Protein AF-A0A2H0TYD8-F1 (afdb_monomer_lite)

Radius of gyration: 20.02 Å; chains: 1; bounding box: 61×27×54 Å

Organism: NCBI:txid1974645

Sequence (182 aa):
KEAIMTLRIEQKYTKDQILKIYFNEIPYGSSNYGVESAAESYFGKNASELDLAESATLAGLPKAPSTYLNDHTALKQRRNFVLSRMYNEGYITEEEEKVAQAEELSIKQSFNNIEAPHFVLYVKQQLVEKYGETMVDTGGLKVITTLDWDKQKIAQKIMDDEADAILNSAGADNTSLVSIDP

pLDDT: mean 88.51, std 8.05, range [57.97, 98.38]

InterPro domains:
  IPR001264 Glycosyl transferase, family 51 [PF00912] (1-86)
  IPR012338 Beta-lactamase/transpeptidase-like [G3DSA:3.40.710.10] (108-182)
  IPR012338 Beta-lactamase/transpeptidase-like [SSF56601] (71-182)
  IPR023346 Lysozyme-like domain superfamily [SSF53955] (1-119)
  IPR036950 Transglycosylase domain [G3DSA:1.10.3810.10] (1-107)
  IPR050396 Glycosyltransferase 51/Transpeptidase [PTHR32282] (1-181)

Structure (mmCIF, N/CA/C/O backbone):
data_AF-A0A2H0TYD8-F1
#
_entry.id   AF-A0A2H0TYD8-F1
#
loop_
_atom_site.group_PDB
_atom_site.id
_atom_site.type_symbol
_atom_site.label_atom_id
_atom_site.label_alt_id
_atom_site.label_comp_id
_atom_site.label_asym_id
_atom_site.label_entity_id
_atom_site.label_seq_id
_atom_site.pdbx_PDB_ins_code
_atom_site.Cartn_x
_atom_site.Cartn_y
_atom_site.Cartn_z
_atom_site.occupancy
_atom_site.B_iso_or_equiv
_atom_site.auth_seq_id
_atom_site.auth_comp_id
_atom_site.auth_asym_id
_atom_site.auth_atom_id
_atom_site.pdbx_PDB_model_num
ATOM 1 N N . LYS A 1 1 ? -28.832 -2.284 -7.198 1.00 71.56 1 LYS A N 1
ATOM 2 C CA . LYS A 1 1 ? -28.292 -3.663 -7.319 1.00 71.56 1 LYS A CA 1
ATOM 3 C C . LYS A 1 1 ? -27.508 -4.048 -6.064 1.00 71.56 1 LYS A C 1
ATOM 5 O O . LYS A 1 1 ? -27.872 -5.036 -5.446 1.00 71.56 1 LYS A O 1
ATOM 10 N N . GLU A 1 2 ? -26.539 -3.236 -5.633 1.00 78.12 2 GLU A N 1
ATOM 11 C CA . GLU A 1 2 ? -25.727 -3.497 -4.429 1.00 78.12 2 GLU A CA 1
ATOM 12 C C . GLU A 1 2 ? -26.531 -3.468 -3.122 1.00 78.12 2 GLU A C 1
ATOM 14 O O . GLU A 1 2 ? -26.440 -4.415 -2.359 1.00 78.12 2 GLU A O 1
ATOM 19 N N . ALA A 1 3 ? -27.439 -2.503 -2.920 1.00 81.56 3 ALA A N 1
ATOM 20 C CA . ALA A 1 3 ? -28.253 -2.434 -1.695 1.00 81.56 3 ALA A CA 1
ATOM 21 C C . ALA A 1 3 ? -29.072 -3.714 -1.402 1.00 81.56 3 ALA A C 1
ATOM 23 O O . ALA A 1 3 ? -29.153 -4.166 -0.264 1.00 81.56 3 ALA A O 1
ATOM 24 N N . ILE A 1 4 ? -29.644 -4.346 -2.436 1.00 84.56 4 ILE A N 1
ATOM 25 C CA . ILE A 1 4 ? -30.383 -5.617 -2.293 1.00 84.56 4 ILE A CA 1
ATOM 26 C C . ILE A 1 4 ? -29.423 -6.768 -1.955 1.00 84.56 4 ILE A C 1
ATOM 28 O O . ILE A 1 4 ? -29.785 -7.685 -1.221 1.00 84.56 4 ILE A O 1
ATOM 32 N N . MET A 1 5 ? -28.202 -6.731 -2.490 1.00 80.69 5 MET A N 1
ATOM 33 C CA . MET A 1 5 ? -27.172 -7.730 -2.221 1.00 80.69 5 MET A CA 1
ATOM 34 C C . MET A 1 5 ? -26.643 -7.607 -0.789 1.00 80.69 5 MET A C 1
ATOM 36 O O . MET A 1 5 ? -26.550 -8.622 -0.106 1.00 80.69 5 MET A O 1
ATOM 40 N N . THR A 1 6 ? -26.416 -6.383 -0.302 1.00 85.00 6 THR A N 1
ATOM 41 C CA . THR A 1 6 ? -26.052 -6.102 1.094 1.00 85.00 6 THR A CA 1
ATOM 42 C C . THR A 1 6 ? -27.105 -6.644 2.057 1.00 85.00 6 THR A C 1
ATOM 44 O O . THR A 1 6 ? -26.763 -7.404 2.956 1.00 85.00 6 THR A O 1
ATOM 47 N N . LEU A 1 7 ? -28.394 -6.365 1.816 1.00 84.50 7 LEU A N 1
ATOM 48 C CA . LEU A 1 7 ? -29.485 -6.885 2.654 1.00 84.50 7 LEU A CA 1
ATOM 49 C C . LEU A 1 7 ? -29.509 -8.421 2.702 1.00 84.50 7 LEU A C 1
ATOM 51 O O . LEU A 1 7 ? -29.718 -9.007 3.759 1.00 84.50 7 LEU A O 1
ATOM 55 N N . ARG A 1 8 ? -29.264 -9.089 1.568 1.00 85.69 8 ARG A N 1
ATOM 56 C CA . ARG A 1 8 ? -29.192 -10.559 1.513 1.00 85.69 8 ARG A CA 1
ATOM 57 C C . ARG A 1 8 ? -27.977 -11.121 2.253 1.00 85.69 8 ARG A C 1
ATOM 59 O O . ARG A 1 8 ? -28.086 -12.186 2.853 1.00 85.69 8 ARG A O 1
ATOM 66 N N . ILE A 1 9 ? -26.835 -10.435 2.199 1.00 85.81 9 ILE A N 1
ATOM 67 C CA . ILE A 1 9 ? -25.624 -10.816 2.937 1.00 85.81 9 ILE A CA 1
ATOM 68 C C . ILE A 1 9 ? -25.870 -10.685 4.443 1.00 85.81 9 ILE A C 1
ATOM 70 O O . ILE A 1 9 ? -25.614 -11.636 5.174 1.00 85.81 9 ILE A O 1
ATOM 74 N N . GLU A 1 10 ? -26.442 -9.569 4.899 1.00 86.44 10 GLU A N 1
ATOM 75 C CA . GLU A 1 10 ? -26.738 -9.339 6.322 1.00 86.44 10 GLU A CA 1
ATOM 76 C C . GLU A 1 10 ? -27.795 -10.291 6.894 1.00 86.44 10 GLU A C 1
ATOM 78 O O . GLU A 1 10 ? -27.760 -10.607 8.079 1.00 86.44 10 GLU A O 1
ATOM 83 N N . GLN A 1 11 ? -28.716 -10.793 6.068 1.00 89.50 11 GLN A N 1
ATOM 84 C CA . GLN A 1 11 ? -29.672 -11.826 6.486 1.00 89.50 11 GLN A CA 1
ATOM 85 C C . GLN A 1 11 ? -29.034 -13.212 6.654 1.00 89.50 11 GLN A C 1
ATOM 87 O O . GLN A 1 11 ? -29.594 -14.058 7.349 1.00 89.50 11 GLN A O 1
ATOM 92 N N . LYS A 1 12 ? -27.899 -13.472 5.993 1.00 91.44 12 LYS A N 1
ATOM 93 C CA . LYS A 1 12 ? -27.261 -14.795 5.942 1.00 91.44 12 LYS A CA 1
ATOM 94 C C . LYS A 1 12 ? -26.012 -14.903 6.821 1.00 91.44 12 LYS A C 1
ATOM 96 O O . LYS A 1 12 ? -25.696 -16.006 7.262 1.00 91.44 12 LYS A O 1
ATOM 101 N N . TYR A 1 13 ? -25.312 -13.797 7.061 1.00 90.56 13 TYR A N 1
ATOM 102 C CA . TYR A 1 13 ? -24.034 -13.756 7.770 1.00 90.56 13 TYR A CA 1
ATOM 103 C C . TYR A 1 13 ? -24.075 -12.774 8.942 1.00 90.56 13 TYR A C 1
ATOM 105 O O . TYR A 1 13 ? -24.695 -11.714 8.863 1.00 90.56 13 TYR A O 1
ATOM 113 N N . THR A 1 14 ? -23.370 -13.103 10.024 1.00 94.94 14 THR A N 1
ATOM 114 C CA . THR A 1 14 ? -23.165 -12.179 11.148 1.00 94.94 14 THR A CA 1
ATOM 115 C C . THR A 1 14 ? -22.208 -11.048 10.763 1.00 94.94 14 THR A C 1
ATOM 117 O O . THR A 1 14 ? -21.450 -11.162 9.799 1.00 94.94 14 THR A O 1
ATOM 120 N N . LYS A 1 15 ? -22.195 -9.952 11.535 1.00 92.25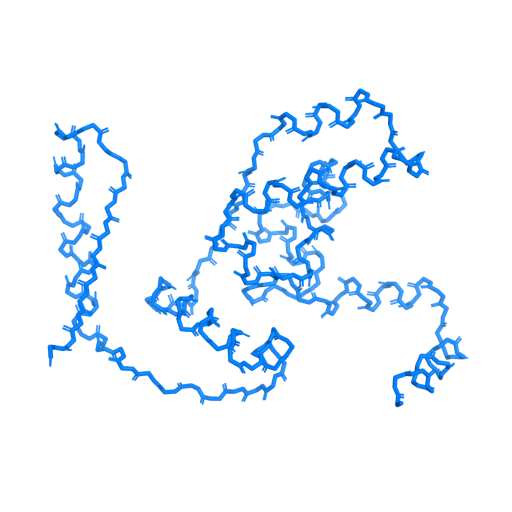 15 LYS A N 1
ATOM 121 C CA . LYS A 1 15 ? -21.270 -8.828 11.299 1.00 92.25 15 LYS A CA 1
ATOM 122 C C . LYS A 1 15 ? -19.803 -9.274 11.315 1.00 92.25 15 LYS A C 1
ATOM 124 O O . LYS A 1 15 ? -19.062 -8.895 10.415 1.00 92.25 15 LYS A O 1
ATOM 129 N N . ASP A 1 16 ? -19.428 -10.161 12.235 1.00 91.38 16 ASP A N 1
ATOM 130 C CA . ASP A 1 16 ? -18.072 -10.721 12.302 1.00 91.38 16 ASP A CA 1
ATOM 131 C C . ASP A 1 16 ? -17.726 -11.555 11.064 1.00 91.38 16 ASP A C 1
ATOM 133 O O . ASP A 1 16 ? -16.617 -11.479 10.543 1.00 91.38 16 ASP A O 1
ATOM 137 N N . GLN A 1 17 ? -18.682 -12.335 10.549 1.00 91.75 17 GLN A N 1
ATOM 138 C CA . GLN A 1 17 ? -18.480 -13.111 9.323 1.00 91.75 17 GLN A CA 1
ATOM 139 C C . GLN A 1 17 ? -18.330 -12.204 8.102 1.00 91.75 17 GLN A C 1
ATOM 141 O O . GLN A 1 17 ? -17.471 -12.457 7.263 1.00 91.75 17 GLN A O 1
ATOM 146 N N . ILE A 1 18 ? -19.134 -11.142 8.012 1.00 91.06 18 ILE A N 1
ATOM 147 C CA . ILE A 1 18 ? -19.032 -10.146 6.939 1.00 91.06 18 ILE A CA 1
ATOM 148 C C . ILE A 1 18 ? -17.662 -9.470 6.983 1.00 91.06 18 ILE A C 1
ATOM 150 O O . ILE A 1 18 ? -17.001 -9.362 5.952 1.00 91.06 18 ILE A O 1
ATOM 154 N N . LEU A 1 19 ? -17.213 -9.069 8.172 1.00 90.50 19 LEU A N 1
ATOM 155 C CA . LEU A 1 19 ? -15.913 -8.438 8.357 1.00 90.50 19 LEU A CA 1
ATOM 156 C C . LEU A 1 19 ? -14.762 -9.393 8.015 1.00 90.50 19 LEU A C 1
ATOM 158 O O . LEU A 1 19 ? -13.823 -9.005 7.327 1.00 90.50 19 LEU A O 1
ATOM 162 N N . LYS A 1 20 ? -14.866 -10.665 8.412 1.00 89.56 20 LYS A N 1
ATOM 163 C CA . LYS A 1 20 ? -13.897 -11.703 8.044 1.00 89.56 20 LYS A CA 1
ATOM 164 C C . LYS A 1 20 ? -13.813 -11.903 6.530 1.00 89.56 20 LYS A C 1
ATOM 166 O O . LYS A 1 20 ? -12.716 -12.027 6.000 1.00 89.56 20 LYS A O 1
ATOM 171 N N . ILE A 1 21 ? -14.952 -11.946 5.836 1.00 89.81 21 ILE A N 1
ATOM 172 C CA . ILE A 1 21 ? -14.976 -12.041 4.369 1.00 89.81 21 ILE A CA 1
ATOM 173 C C . ILE A 1 21 ? -14.290 -10.813 3.767 1.00 89.81 21 ILE A C 1
ATOM 175 O O . ILE A 1 21 ? -13.405 -10.959 2.933 1.00 89.81 21 ILE A O 1
ATOM 179 N N . TYR A 1 22 ? -14.637 -9.613 4.236 1.00 90.44 22 TYR A N 1
ATOM 180 C CA . TYR A 1 22 ? -14.022 -8.373 3.767 1.00 90.44 22 TYR A CA 1
ATOM 181 C C . TYR A 1 22 ? -12.494 -8.386 3.927 1.00 90.44 22 TYR A C 1
ATOM 183 O O . TYR A 1 22 ? -11.779 -8.121 2.965 1.00 90.44 22 TYR A O 1
ATOM 191 N N . PHE A 1 23 ? -11.988 -8.756 5.106 1.00 90.50 23 PHE A N 1
ATOM 192 C CA . PHE A 1 23 ? -10.549 -8.793 5.376 1.00 90.50 23 PHE A CA 1
ATOM 193 C C . PHE A 1 23 ? -9.783 -9.866 4.609 1.00 90.50 23 PHE A C 1
ATOM 195 O O . PHE A 1 23 ? -8.572 -9.731 4.495 1.00 90.50 23 PHE A O 1
ATOM 202 N N . ASN A 1 24 ? -10.442 -10.897 4.081 1.00 90.06 24 ASN A N 1
ATOM 203 C CA . ASN A 1 24 ? -9.781 -11.923 3.273 1.00 90.06 24 ASN A CA 1
ATOM 204 C C . ASN A 1 24 ? -9.822 -11.627 1.769 1.00 90.06 24 ASN A C 1
ATOM 206 O O . ASN A 1 24 ? -8.955 -12.089 1.041 1.00 90.06 24 ASN A O 1
ATOM 210 N N . GLU A 1 25 ? -10.813 -10.868 1.303 1.00 86.75 25 GLU A N 1
ATOM 211 C CA . GLU A 1 25 ? -11.081 -10.714 -0.134 1.00 86.75 25 GLU A CA 1
ATOM 212 C C . GLU A 1 25 ? -10.674 -9.346 -0.688 1.00 86.75 25 GLU A C 1
ATOM 214 O O . GLU A 1 25 ? -10.572 -9.176 -1.903 1.00 86.75 25 GLU A O 1
ATOM 219 N N . ILE A 1 26 ? -10.479 -8.338 0.166 1.00 88.12 26 ILE A N 1
ATOM 220 C CA . ILE A 1 26 ? -10.193 -6.994 -0.330 1.00 88.12 26 ILE A CA 1
ATOM 221 C C . ILE A 1 26 ? -8.784 -6.910 -0.952 1.00 88.12 26 ILE A C 1
ATOM 223 O O . ILE A 1 26 ? -7.820 -7.391 -0.345 1.00 88.12 26 ILE A O 1
ATOM 227 N N . PRO A 1 27 ? -8.636 -6.304 -2.148 1.00 87.75 27 PRO A N 1
ATOM 228 C CA . PRO A 1 27 ? -7.329 -6.118 -2.761 1.00 87.75 27 PRO A CA 1
ATOM 229 C C . PRO A 1 27 ? -6.521 -5.042 -2.028 1.00 87.75 27 PRO A C 1
ATOM 231 O O . PRO A 1 27 ? -6.992 -3.927 -1.789 1.00 87.75 27 PRO A O 1
ATOM 234 N N . TYR A 1 28 ? -5.262 -5.365 -1.745 1.00 88.19 28 TYR A N 1
ATOM 235 C CA . TYR A 1 28 ? -4.259 -4.442 -1.205 1.00 88.19 28 TYR A CA 1
ATOM 236 C C . TYR A 1 28 ? -3.202 -4.068 -2.256 1.00 88.19 28 TYR A C 1
ATOM 238 O O . TYR A 1 28 ? -2.147 -3.534 -1.918 1.00 88.19 28 TYR A O 1
ATOM 246 N N . GLY A 1 29 ? -3.476 -4.325 -3.538 1.00 81.06 29 GLY A N 1
ATOM 247 C CA . GLY A 1 29 ? -2.551 -4.082 -4.643 1.00 81.06 29 GLY A CA 1
ATOM 248 C C . GLY A 1 29 ? -1.574 -5.235 -4.877 1.00 81.06 29 GLY A C 1
ATOM 249 O O . GLY A 1 29 ? -1.496 -6.185 -4.097 1.00 81.06 29 GLY A O 1
ATOM 250 N N . SER A 1 30 ? -0.854 -5.171 -6.000 1.00 71.88 30 SER A N 1
ATOM 251 C CA . SER A 1 30 ? -0.068 -6.302 -6.519 1.00 71.88 30 SER A CA 1
ATOM 252 C C . SER A 1 30 ? -0.907 -7.593 -6.565 1.00 71.88 30 SER A C 1
ATOM 254 O O . SER A 1 30 ? -2.034 -7.565 -7.058 1.00 71.88 30 SER A O 1
ATOM 256 N N . SER A 1 31 ? -0.372 -8.718 -6.087 1.00 73.50 31 SER A N 1
ATOM 257 C CA . SER A 1 31 ? -1.069 -10.002 -5.946 1.00 73.50 31 SER A CA 1
ATOM 258 C C . SER A 1 31 ? -1.642 -10.233 -4.540 1.00 73.50 31 SER A C 1
ATOM 260 O O . SER A 1 31 ? -2.017 -11.360 -4.225 1.00 73.50 31 SER A O 1
ATOM 262 N N . ASN A 1 32 ? -1.693 -9.202 -3.688 1.00 82.88 32 ASN A N 1
ATOM 263 C CA . ASN A 1 32 ? -2.063 -9.339 -2.281 1.00 82.88 32 ASN A CA 1
ATOM 264 C C . ASN A 1 32 ? -3.572 -9.152 -2.098 1.00 82.88 32 ASN A C 1
ATOM 266 O O . ASN A 1 32 ? -4.099 -8.037 -2.192 1.00 82.88 32 ASN A O 1
ATOM 270 N N . TYR A 1 33 ? -4.252 -10.262 -1.815 1.00 87.19 33 TYR A N 1
ATOM 271 C CA . TYR A 1 33 ? -5.668 -10.299 -1.465 1.00 87.19 33 TYR A CA 1
ATOM 272 C C . TYR A 1 33 ? -5.811 -10.679 0.002 1.00 87.19 33 TYR A C 1
ATOM 274 O O . TYR A 1 33 ? -5.309 -11.711 0.448 1.00 87.19 33 TYR A O 1
ATOM 282 N N . GLY A 1 34 ? -6.488 -9.809 0.743 1.00 91.00 34 GLY A N 1
ATOM 283 C CA . GLY A 1 34 ? -6.666 -9.944 2.175 1.00 91.00 34 GLY A CA 1
ATOM 284 C C . GLY A 1 34 ? -5.523 -9.370 3.016 1.00 91.00 34 GLY A C 1
ATOM 285 O O . GLY A 1 34 ? -4.378 -9.231 2.583 1.00 91.00 34 GLY A O 1
ATOM 286 N N . VAL A 1 35 ? -5.872 -9.000 4.248 1.00 94.00 35 VAL A N 1
ATOM 287 C CA . VAL A 1 35 ? -5.011 -8.234 5.157 1.00 94.00 35 VAL A CA 1
ATOM 288 C C . VAL A 1 35 ? -3.806 -9.038 5.638 1.00 94.00 35 VAL A C 1
ATOM 290 O O . VAL A 1 35 ? -2.726 -8.472 5.758 1.00 94.00 35 VAL A O 1
ATOM 293 N N . GLU A 1 36 ? -3.964 -10.349 5.846 1.00 93.94 36 GLU A N 1
ATOM 294 C CA . GLU A 1 36 ? -2.873 -11.239 6.266 1.00 93.94 36 GLU A CA 1
ATOM 295 C C . GLU A 1 36 ? -1.788 -11.318 5.192 1.00 93.94 36 GLU A C 1
ATOM 297 O O . GLU A 1 36 ? -0.629 -11.002 5.441 1.00 93.94 36 GLU A O 1
ATOM 302 N N . SER A 1 37 ? -2.189 -11.618 3.953 1.00 91.88 37 SER A N 1
ATOM 303 C CA . SER A 1 37 ? -1.267 -11.668 2.817 1.00 91.88 37 SER A CA 1
ATOM 304 C C . SER A 1 37 ? -0.570 -10.322 2.590 1.00 91.88 37 SER A C 1
ATOM 306 O O . SER A 1 37 ? 0.616 -10.289 2.264 1.00 91.88 37 SER A O 1
ATOM 308 N N . ALA A 1 38 ? -1.277 -9.205 2.785 1.00 92.00 38 ALA A N 1
ATOM 309 C CA . ALA A 1 38 ? -0.689 -7.874 2.684 1.00 92.00 38 ALA A CA 1
ATOM 310 C C . ALA A 1 38 ? 0.322 -7.586 3.809 1.00 92.00 38 ALA A C 1
ATOM 312 O O . ALA A 1 38 ? 1.379 -7.016 3.538 1.00 92.00 38 ALA A O 1
ATOM 313 N N . ALA A 1 39 ? 0.028 -7.988 5.048 1.00 94.44 39 ALA A N 1
ATOM 314 C CA . ALA A 1 39 ? 0.924 -7.836 6.194 1.00 94.44 39 ALA A CA 1
ATOM 315 C C . ALA A 1 39 ? 2.239 -8.603 5.986 1.00 94.44 39 ALA A C 1
ATOM 317 O O . ALA A 1 39 ? 3.328 -8.029 6.099 1.00 94.44 39 ALA A O 1
ATOM 318 N N . GLU A 1 40 ? 2.141 -9.867 5.572 1.00 92.69 40 GLU A N 1
ATOM 319 C CA . GLU A 1 40 ? 3.300 -10.703 5.262 1.00 92.69 40 GLU A CA 1
ATOM 320 C C . GLU A 1 40 ? 4.098 -10.128 4.085 1.00 92.69 40 GLU A C 1
ATOM 322 O O . GLU A 1 40 ? 5.323 -10.027 4.151 1.00 92.69 40 GLU A O 1
ATOM 327 N N . SER A 1 41 ? 3.420 -9.694 3.018 1.00 89.75 41 SER A N 1
ATOM 328 C CA . SER A 1 41 ? 4.093 -9.181 1.824 1.00 89.75 41 SER A CA 1
ATOM 329 C C . SER A 1 41 ? 4.801 -7.845 2.057 1.00 89.75 41 SER A C 1
ATOM 331 O O . SER A 1 41 ? 5.908 -7.668 1.550 1.00 89.75 41 SER A O 1
ATOM 333 N N . TYR A 1 42 ? 4.168 -6.891 2.746 1.00 91.81 42 TYR A N 1
ATOM 334 C CA . TYR A 1 42 ? 4.703 -5.531 2.878 1.00 91.81 42 TYR A CA 1
ATOM 335 C C . TYR A 1 42 ? 5.608 -5.359 4.096 1.00 91.81 42 TYR A C 1
ATOM 337 O O . TYR A 1 42 ? 6.587 -4.614 4.015 1.00 91.81 42 TYR A O 1
ATOM 345 N N . PHE A 1 43 ? 5.324 -6.061 5.195 1.00 93.69 43 PHE A N 1
ATOM 346 C CA . PHE A 1 43 ? 6.033 -5.896 6.468 1.00 93.69 43 PHE A CA 1
ATOM 347 C C . PHE A 1 43 ? 6.763 -7.168 6.917 1.00 93.69 43 PHE A C 1
ATOM 349 O O . PHE A 1 43 ? 7.693 -7.087 7.720 1.00 93.69 43 PHE A O 1
ATOM 356 N N . GLY A 1 44 ? 6.424 -8.339 6.363 1.00 93.12 44 GLY A N 1
ATOM 357 C CA . GLY A 1 44 ? 6.989 -9.618 6.804 1.00 93.12 44 GLY A CA 1
ATOM 358 C C . GLY A 1 44 ? 6.506 -10.030 8.194 1.00 93.12 44 GLY A C 1
ATOM 359 O O . GLY A 1 44 ? 7.258 -10.673 8.924 1.00 93.12 44 GLY A O 1
ATOM 360 N N . LYS A 1 45 ? 5.293 -9.611 8.569 1.00 94.94 45 LYS A N 1
ATOM 361 C CA . LYS A 1 45 ? 4.667 -9.830 9.879 1.00 94.94 45 LYS A CA 1
ATOM 362 C C . LYS A 1 45 ? 3.285 -10.449 9.701 1.00 94.94 45 LYS A C 1
ATOM 364 O O . LYS A 1 45 ? 2.649 -10.204 8.675 1.00 94.94 45 LYS A O 1
ATOM 369 N N . ASN A 1 46 ? 2.798 -11.169 10.712 1.00 96.69 46 ASN A N 1
ATOM 370 C CA . ASN A 1 46 ? 1.384 -11.544 10.738 1.00 96.69 46 ASN A CA 1
ATOM 371 C C . ASN A 1 46 ? 0.523 -10.291 10.950 1.00 96.69 46 ASN A C 1
ATOM 373 O O . ASN A 1 46 ? 0.952 -9.350 11.625 1.00 96.69 46 ASN A O 1
ATOM 377 N N . ALA A 1 47 ? -0.722 -10.279 10.463 1.00 94.75 47 ALA A N 1
ATOM 378 C CA . ALA A 1 47 ? -1.591 -9.104 10.615 1.00 94.75 47 ALA A CA 1
ATOM 379 C C . ALA A 1 47 ? -1.848 -8.731 12.088 1.00 94.75 47 ALA A C 1
ATOM 381 O O . ALA A 1 47 ? -2.059 -7.563 12.406 1.00 94.75 47 ALA A O 1
ATOM 382 N N . SER A 1 48 ? -1.801 -9.705 13.002 1.00 96.06 48 SER A N 1
ATOM 383 C CA . SER A 1 48 ? -1.941 -9.480 14.448 1.00 96.06 48 SER A CA 1
ATOM 384 C C . SER A 1 48 ? -0.718 -8.847 15.119 1.00 96.06 48 SER A C 1
ATOM 386 O O . SER A 1 48 ? -0.802 -8.473 16.285 1.00 96.06 48 SER A O 1
ATOM 388 N N . GLU A 1 49 ? 0.421 -8.786 14.429 1.00 97.19 49 GLU A N 1
ATOM 389 C CA . GLU A 1 49 ? 1.701 -8.279 14.946 1.00 97.19 49 GLU A CA 1
ATOM 390 C C . GLU A 1 49 ? 2.030 -6.872 14.428 1.00 97.19 49 GLU A C 1
ATOM 392 O O . GLU A 1 49 ? 3.083 -6.323 14.759 1.00 97.19 49 GLU A O 1
ATOM 397 N N . LEU A 1 50 ? 1.151 -6.303 13.599 1.00 96.62 50 LEU A N 1
ATOM 398 C CA . LEU A 1 50 ? 1.322 -4.966 13.048 1.00 96.62 50 LEU A CA 1
ATOM 399 C C . LEU A 1 50 ? 1.217 -3.912 14.146 1.00 96.62 50 LEU A C 1
ATOM 401 O O . LEU A 1 50 ? 0.332 -3.965 15.004 1.00 96.62 50 LEU A O 1
ATOM 405 N N . ASP A 1 51 ? 2.094 -2.917 14.077 1.00 96.50 51 ASP A N 1
ATOM 406 C CA . ASP A 1 51 ? 1.967 -1.726 14.909 1.00 96.50 51 ASP A CA 1
ATOM 407 C C . ASP A 1 51 ? 0.878 -0.775 14.374 1.00 96.50 51 ASP A C 1
ATOM 409 O O . ASP A 1 51 ? 0.172 -1.050 13.394 1.00 96.50 51 ASP A O 1
ATOM 413 N N . LEU A 1 52 ? 0.696 0.357 15.056 1.00 97.25 52 LEU A N 1
ATOM 414 C CA . LEU A 1 52 ? -0.336 1.331 14.719 1.00 97.25 52 LEU A CA 1
ATOM 415 C C . LEU A 1 52 ? -0.092 1.991 13.349 1.00 97.25 52 LEU A C 1
ATOM 417 O O . LEU A 1 52 ? -1.047 2.194 12.591 1.00 97.25 52 LEU A O 1
ATOM 421 N N . ALA A 1 53 ? 1.158 2.312 13.008 1.00 97.00 53 ALA A N 1
ATOM 422 C CA . ALA A 1 53 ? 1.501 2.962 11.747 1.00 97.00 53 ALA A CA 1
ATOM 423 C C . ALA A 1 53 ? 1.336 2.001 10.559 1.00 97.00 53 ALA A C 1
ATOM 425 O O . ALA A 1 53 ? 0.772 2.379 9.524 1.00 97.00 53 ALA A O 1
ATOM 426 N N . GLU A 1 54 ? 1.763 0.750 10.709 1.00 96.88 54 GLU A N 1
ATOM 427 C CA . GLU A 1 54 ? 1.593 -0.324 9.730 1.00 96.88 54 GLU A CA 1
ATOM 428 C C . GLU A 1 54 ? 0.109 -0.656 9.526 1.00 96.88 54 GLU A C 1
ATOM 430 O O . GLU A 1 54 ? -0.378 -0.690 8.390 1.00 96.88 54 GLU A O 1
ATOM 435 N N . SER A 1 55 ? -0.647 -0.791 10.621 1.00 96.81 55 SER A N 1
ATOM 436 C CA . SER A 1 55 ? -2.097 -1.022 10.587 1.00 96.81 55 SER A CA 1
ATOM 437 C C . SER A 1 55 ? -2.833 0.106 9.863 1.00 96.81 55 SER A C 1
ATOM 439 O O . SER A 1 55 ? -3.674 -0.148 8.996 1.00 96.81 55 SER A O 1
ATOM 441 N N . ALA A 1 56 ? -2.493 1.365 10.159 1.00 97.12 56 ALA A N 1
ATOM 442 C CA . ALA A 1 56 ? -3.071 2.524 9.484 1.00 97.12 56 ALA A CA 1
ATOM 443 C C . ALA A 1 56 ? -2.693 2.582 7.995 1.00 97.12 56 ALA A C 1
ATOM 445 O O . ALA A 1 56 ? -3.507 2.996 7.162 1.00 97.12 56 ALA A O 1
ATOM 446 N N . THR A 1 57 ? -1.483 2.136 7.647 1.00 96.25 57 THR A N 1
ATOM 447 C CA . THR A 1 57 ? -1.022 2.030 6.258 1.00 96.25 57 THR A CA 1
ATOM 448 C C . THR A 1 57 ? -1.876 1.025 5.489 1.00 96.25 57 THR A C 1
ATOM 450 O O . THR A 1 57 ? -2.451 1.388 4.459 1.00 96.25 57 THR A O 1
ATOM 453 N N . LEU A 1 58 ? -2.049 -0.198 6.011 1.00 95.19 58 LEU A N 1
ATOM 454 C CA . LEU A 1 58 ? -2.907 -1.203 5.375 1.00 95.19 58 LEU A CA 1
ATOM 455 C C . LEU A 1 58 ? -4.360 -0.742 5.313 1.00 95.19 58 LEU A C 1
ATOM 457 O O . LEU A 1 58 ? -4.972 -0.825 4.256 1.00 95.19 58 LEU A O 1
ATOM 461 N N . ALA A 1 59 ? -4.923 -0.189 6.386 1.00 95.00 59 ALA A N 1
ATOM 462 C CA . ALA A 1 59 ? -6.306 0.295 6.379 1.00 95.00 59 ALA A CA 1
ATOM 463 C C . ALA A 1 59 ? -6.552 1.403 5.332 1.00 95.00 59 ALA A C 1
ATOM 465 O O . ALA A 1 59 ? -7.659 1.545 4.804 1.00 95.00 59 ALA A O 1
ATOM 466 N N . GLY A 1 60 ? -5.525 2.193 5.009 1.00 93.62 60 GLY A N 1
ATOM 467 C CA . GLY A 1 60 ? -5.591 3.252 4.007 1.00 93.62 60 GLY A CA 1
ATOM 468 C C . GLY A 1 60 ? -5.510 2.769 2.557 1.00 93.62 60 GLY A C 1
ATOM 469 O O . GLY A 1 60 ? -6.047 3.454 1.676 1.00 93.62 60 GLY A O 1
ATOM 470 N N . LEU A 1 61 ? -4.869 1.618 2.332 1.00 91.88 61 LEU A N 1
ATOM 471 C CA . LEU A 1 61 ? -4.413 1.133 1.030 1.00 91.88 61 LEU A CA 1
ATOM 472 C C . LEU A 1 61 ? -5.539 0.702 0.068 1.00 91.88 61 LEU A C 1
ATOM 474 O O . LEU A 1 61 ? -5.504 1.152 -1.080 1.00 91.88 61 LEU A O 1
ATOM 478 N N . PRO A 1 62 ? -6.585 -0.042 0.492 1.00 90.75 62 PRO A N 1
ATOM 479 C CA . PRO A 1 62 ? -7.623 -0.544 -0.411 1.00 90.75 62 PRO A CA 1
ATOM 480 C C . PRO A 1 62 ? -8.392 0.507 -1.213 1.00 90.75 62 PRO A C 1
ATOM 482 O O . PRO A 1 62 ? -9.067 0.175 -2.181 1.00 90.75 62 PRO A O 1
ATOM 485 N N . LYS A 1 63 ? -8.327 1.786 -0.817 1.00 89.31 63 LYS A N 1
ATOM 486 C CA . LYS A 1 63 ? -9.021 2.868 -1.525 1.00 89.31 63 LYS A CA 1
ATOM 487 C C . LYS A 1 63 ? -8.479 3.082 -2.946 1.00 89.31 63 LYS A C 1
ATOM 489 O O . LYS A 1 63 ? -9.264 3.412 -3.829 1.00 89.31 63 LYS A O 1
ATOM 494 N N . ALA A 1 64 ? -7.167 2.980 -3.132 1.00 88.19 64 ALA A N 1
ATOM 495 C CA . ALA A 1 64 ? -6.508 3.138 -4.429 1.00 88.19 64 ALA A CA 1
ATOM 496 C C . ALA A 1 64 ? -5.126 2.463 -4.379 1.00 88.19 64 ALA A C 1
ATOM 498 O O . ALA A 1 64 ? -4.106 3.160 -4.312 1.00 88.19 64 ALA A O 1
ATOM 499 N N . PRO A 1 65 ? -5.075 1.119 -4.318 1.00 86.75 65 PRO A N 1
ATOM 500 C CA . PRO A 1 65 ? -3.825 0.406 -4.092 1.00 86.75 65 PRO A CA 1
ATOM 501 C C . PRO A 1 65 ? -2.762 0.736 -5.138 1.00 86.75 65 PRO A C 1
ATOM 503 O O . PRO A 1 65 ? -1.611 0.975 -4.783 1.00 86.75 65 PRO A O 1
ATOM 506 N N . SER A 1 66 ? -3.145 0.818 -6.417 1.00 85.69 66 SER A N 1
ATOM 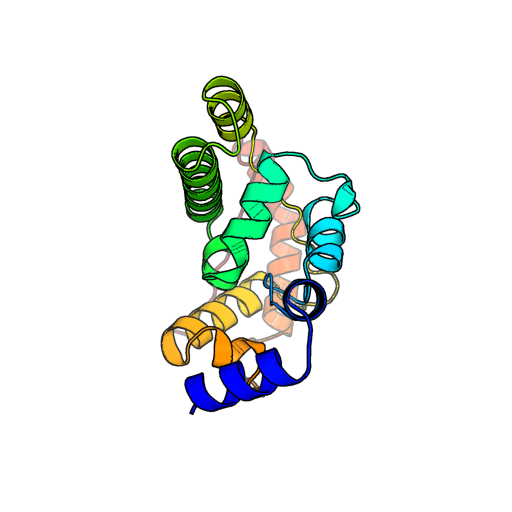507 C CA . SER A 1 66 ? -2.211 1.098 -7.508 1.00 85.69 66 SER A CA 1
ATOM 508 C C . SER A 1 66 ? -1.636 2.512 -7.398 1.00 85.69 66 SER A C 1
ATOM 510 O O . SER A 1 66 ? -0.449 2.713 -7.633 1.00 85.69 66 SER A O 1
ATOM 512 N N . THR A 1 67 ? -2.443 3.501 -7.003 1.00 87.00 67 THR A N 1
ATOM 513 C CA . THR A 1 67 ? -1.962 4.876 -6.795 1.00 87.00 67 THR A CA 1
ATOM 514 C C . THR A 1 67 ? -0.988 4.954 -5.626 1.00 87.00 67 THR A C 1
ATOM 516 O O . THR A 1 67 ? 0.092 5.517 -5.762 1.00 87.00 67 THR A O 1
ATOM 519 N N . TYR A 1 68 ? -1.353 4.392 -4.475 1.00 90.00 68 TYR A N 1
ATOM 520 C CA . TYR A 1 68 ? -0.548 4.547 -3.267 1.00 90.00 68 TYR A CA 1
ATOM 521 C C . TYR A 1 68 ? 0.758 3.749 -3.307 1.00 90.00 68 TYR A C 1
ATOM 523 O O . TYR A 1 68 ? 1.768 4.222 -2.799 1.00 90.00 68 TYR A O 1
ATOM 531 N N . LEU A 1 69 ? 0.781 2.571 -3.936 1.00 87.38 69 LEU A N 1
ATOM 532 C CA . LEU A 1 69 ? 2.023 1.802 -4.076 1.00 87.38 69 LEU A CA 1
ATOM 533 C C . LEU A 1 69 ? 3.020 2.466 -5.038 1.00 87.38 69 LEU A C 1
ATOM 535 O O . LEU A 1 69 ? 4.222 2.321 -4.846 1.00 87.38 69 LEU A O 1
ATOM 539 N N . ASN A 1 70 ? 2.550 3.226 -6.032 1.00 84.88 70 ASN A N 1
ATOM 540 C CA . ASN A 1 70 ? 3.426 3.952 -6.960 1.00 84.88 70 ASN A CA 1
ATOM 541 C C . ASN A 1 70 ? 3.859 5.339 -6.441 1.00 84.88 70 ASN A C 1
ATOM 543 O O . ASN A 1 70 ? 4.777 5.935 -6.998 1.00 84.88 70 ASN A O 1
ATOM 547 N N . ASP A 1 71 ? 3.229 5.857 -5.380 1.00 89.00 71 ASP A N 1
ATOM 548 C CA . ASP A 1 71 ? 3.559 7.147 -4.766 1.00 89.00 71 ASP A CA 1
ATOM 549 C C . ASP A 1 71 ? 3.623 7.021 -3.235 1.00 89.00 71 ASP A C 1
ATOM 551 O O . ASP A 1 71 ? 2.626 7.137 -2.513 1.00 89.00 71 ASP A O 1
ATOM 555 N N . HIS A 1 72 ? 4.843 6.830 -2.725 1.00 88.88 72 HIS A N 1
ATOM 556 C CA . HIS A 1 72 ? 5.109 6.694 -1.291 1.00 88.88 72 HIS A CA 1
ATOM 557 C C . HIS A 1 72 ? 4.714 7.943 -0.489 1.00 88.88 72 HIS A C 1
ATOM 559 O O . HIS A 1 72 ? 4.358 7.840 0.687 1.00 88.88 72 HIS A O 1
ATOM 565 N N . THR A 1 73 ? 4.741 9.127 -1.106 1.00 92.62 73 THR A N 1
ATOM 566 C CA . THR A 1 73 ? 4.332 10.368 -0.442 1.00 92.62 73 THR A CA 1
ATOM 567 C C . THR A 1 73 ? 2.818 10.383 -0.267 1.00 92.62 73 THR A C 1
ATOM 569 O O . THR A 1 73 ? 2.331 10.640 0.839 1.00 92.62 73 THR A O 1
ATOM 572 N N . ALA A 1 74 ? 2.067 10.029 -1.314 1.00 93.94 74 ALA A N 1
ATOM 573 C CA . ALA A 1 74 ? 0.618 9.864 -1.235 1.00 93.94 74 ALA A CA 1
ATOM 574 C C . ALA A 1 74 ? 0.222 8.765 -0.236 1.00 93.94 74 ALA A C 1
ATOM 576 O O . ALA A 1 74 ? -0.722 8.953 0.536 1.00 93.94 74 ALA A O 1
ATOM 577 N N . LEU A 1 75 ? 0.954 7.647 -0.187 1.00 94.88 75 LEU A N 1
ATOM 578 C CA . LEU A 1 75 ? 0.719 6.587 0.797 1.00 94.88 75 LEU A CA 1
ATOM 579 C C . LEU A 1 75 ? 0.973 7.068 2.230 1.00 94.88 75 LEU A C 1
ATOM 581 O O . LEU A 1 75 ? 0.138 6.840 3.106 1.00 94.88 75 LEU A O 1
ATOM 585 N N . LYS A 1 76 ? 2.063 7.803 2.479 1.00 95.62 76 LYS A N 1
ATOM 586 C CA . LYS A 1 76 ? 2.348 8.375 3.804 1.00 95.62 76 LYS A CA 1
ATOM 587 C C . LYS A 1 76 ? 1.255 9.352 4.241 1.00 95.62 76 LYS A C 1
ATOM 589 O O . LYS A 1 76 ? 0.776 9.288 5.372 1.00 95.62 76 LYS A O 1
ATOM 594 N N . GLN A 1 77 ? 0.804 10.224 3.339 1.00 96.31 77 GLN A N 1
ATOM 595 C CA . GLN A 1 77 ? -0.324 11.123 3.603 1.00 96.31 77 GLN A CA 1
ATOM 596 C C . GLN A 1 77 ? -1.612 10.343 3.891 1.00 96.31 77 GLN A C 1
ATOM 598 O O . GLN A 1 77 ? -2.377 10.707 4.785 1.00 96.31 77 GLN A O 1
ATOM 603 N N . ARG A 1 78 ? -1.844 9.243 3.167 1.00 96.88 78 ARG A N 1
ATOM 604 C CA . ARG A 1 78 ? -3.006 8.380 3.366 1.00 96.88 78 ARG A CA 1
ATOM 605 C C . ARG A 1 78 ? -2.981 7.679 4.724 1.00 96.88 78 ARG A C 1
ATOM 607 O O . ARG A 1 78 ? -4.012 7.681 5.395 1.00 96.88 78 ARG A O 1
ATOM 614 N N . ARG A 1 79 ? -1.832 7.141 5.143 1.00 97.31 79 ARG A N 1
ATOM 615 C CA . ARG A 1 79 ? -1.612 6.593 6.491 1.00 97.31 79 ARG A CA 1
ATOM 616 C C . ARG A 1 79 ? -1.923 7.642 7.555 1.00 97.31 79 ARG A C 1
ATOM 618 O O . ARG A 1 79 ? -2.730 7.393 8.445 1.00 97.31 79 ARG A O 1
ATOM 625 N N . ASN A 1 80 ? -1.344 8.836 7.427 1.00 97.62 80 ASN A N 1
ATOM 626 C CA . ASN A 1 80 ? -1.540 9.909 8.402 1.00 97.62 80 ASN A CA 1
ATOM 627 C C . ASN A 1 80 ? -3.010 10.345 8.483 1.00 97.62 80 ASN A C 1
ATOM 629 O O . ASN A 1 80 ? -3.521 10.554 9.576 1.00 97.62 80 ASN A O 1
ATOM 633 N N . PHE A 1 81 ? -3.723 10.386 7.352 1.00 97.62 81 PHE A N 1
ATOM 634 C CA . PHE A 1 81 ? -5.167 10.618 7.345 1.00 97.62 81 PHE A CA 1
ATOM 635 C C . PHE A 1 81 ? -5.935 9.558 8.150 1.00 97.62 81 PHE A C 1
ATOM 637 O O . PHE A 1 81 ? -6.857 9.908 8.885 1.00 97.62 81 PHE A O 1
ATOM 644 N N . VAL A 1 82 ? -5.585 8.273 8.018 1.00 97.88 82 VAL A N 1
ATOM 645 C CA . VAL A 1 82 ? -6.216 7.197 8.802 1.00 97.88 82 VAL A CA 1
ATOM 646 C C . VAL A 1 82 ? -5.944 7.389 10.293 1.00 97.88 82 VAL A C 1
ATOM 648 O O . VAL A 1 82 ? -6.892 7.350 11.073 1.00 97.88 82 VAL A O 1
ATOM 651 N N . LEU A 1 83 ? -4.700 7.689 10.678 1.00 98.38 83 LEU A N 1
ATOM 652 C CA . LEU A 1 83 ? -4.327 7.970 12.070 1.00 98.38 83 LEU A CA 1
ATOM 653 C C . LEU A 1 83 ? -5.132 9.144 12.647 1.00 98.38 83 LEU A C 1
ATOM 655 O O . LEU A 1 83 ? -5.754 9.005 13.698 1.00 98.38 83 LEU A O 1
ATOM 659 N N . SER A 1 84 ? -5.245 10.255 11.914 1.00 98.12 84 SER A N 1
ATOM 660 C CA . SER A 1 84 ? -6.062 11.394 12.348 1.00 98.12 84 SER A CA 1
ATOM 661 C C . SER A 1 84 ? -7.542 11.048 12.465 1.00 98.12 84 SER A C 1
ATOM 663 O O . SER A 1 84 ? -8.235 11.571 13.335 1.00 98.12 84 SER A O 1
ATOM 665 N N . ARG A 1 85 ? -8.074 10.161 11.614 1.00 98.19 85 ARG A N 1
ATOM 666 C CA . ARG A 1 85 ? -9.446 9.661 11.785 1.00 98.19 85 ARG A CA 1
ATOM 667 C C . ARG A 1 85 ? -9.574 8.811 13.044 1.00 98.19 85 ARG A C 1
ATOM 669 O O . ARG A 1 85 ? -10.541 9.001 13.767 1.00 98.19 85 ARG A O 1
ATOM 676 N N . MET A 1 86 ? -8.618 7.931 13.331 1.00 98.12 86 MET A N 1
ATOM 677 C CA . MET A 1 86 ? -8.635 7.112 14.546 1.00 98.12 86 MET A CA 1
ATOM 678 C C . MET A 1 86 ? -8.608 7.971 15.813 1.00 98.12 86 MET A C 1
ATOM 680 O O . MET A 1 86 ? -9.384 7.702 16.727 1.00 98.12 86 MET A O 1
ATOM 684 N N . TYR A 1 87 ? -7.795 9.032 15.840 1.00 98.12 87 TYR A N 1
ATOM 685 C CA . TYR A 1 87 ? -7.769 9.986 16.950 1.00 98.12 87 TYR A CA 1
ATOM 686 C C . TYR A 1 87 ? -9.107 10.721 17.107 1.00 98.12 87 TYR A C 1
ATOM 688 O O . TYR A 1 87 ? -9.701 10.709 18.183 1.00 98.12 87 TYR A O 1
ATOM 696 N N . ASN A 1 88 ? -9.633 11.299 16.020 1.00 97.88 88 ASN A N 1
ATOM 697 C CA . ASN A 1 88 ? -10.895 12.050 16.056 1.00 97.88 88 ASN A CA 1
ATOM 698 C C . ASN A 1 88 ? -12.104 11.201 16.488 1.00 97.88 88 ASN A C 1
ATOM 700 O O . ASN A 1 88 ? -13.054 11.733 17.055 1.00 97.88 88 ASN A O 1
ATOM 704 N N . GLU A 1 89 ? -12.081 9.897 16.209 1.00 97.50 89 GLU A N 1
ATOM 705 C CA . GLU A 1 89 ? -13.122 8.945 16.620 1.00 97.50 89 GLU A CA 1
ATOM 706 C C . GLU A 1 89 ? -12.843 8.318 18.005 1.00 97.50 89 GLU A C 1
ATOM 708 O O . GLU A 1 89 ? -13.642 7.521 18.492 1.00 97.50 89 GLU A O 1
ATOM 713 N N . GLY A 1 90 ? -11.726 8.672 18.654 1.00 97.38 90 GLY A N 1
ATOM 714 C CA . GLY A 1 90 ? -11.380 8.250 20.014 1.00 97.38 90 GLY A CA 1
ATOM 715 C C . GLY A 1 90 ? -10.778 6.846 20.145 1.00 97.38 90 GLY A C 1
ATOM 716 O O . GLY A 1 90 ? -10.793 6.293 21.243 1.00 97.38 90 GLY A O 1
ATOM 717 N N . TYR A 1 91 ? -10.259 6.255 19.063 1.00 97.44 91 TYR A N 1
ATOM 718 C CA . TYR A 1 91 ? -9.603 4.937 19.101 1.00 97.44 91 TYR A CA 1
ATOM 719 C C . TYR A 1 91 ? -8.152 4.984 19.592 1.00 97.44 91 TYR A C 1
ATOM 721 O O . TYR A 1 91 ? -7.648 3.968 20.061 1.00 97.44 91 TYR A O 1
ATOM 729 N N . ILE A 1 92 ? -7.489 6.135 19.458 1.00 98.31 92 ILE A N 1
ATOM 730 C CA . ILE A 1 92 ? -6.106 6.374 19.893 1.00 98.31 92 ILE A CA 1
ATOM 731 C C . ILE A 1 92 ? -6.000 7.745 20.562 1.00 98.31 92 ILE A C 1
ATOM 733 O O . ILE A 1 92 ? -6.857 8.611 20.378 1.00 98.31 92 ILE A O 1
ATOM 737 N N . THR A 1 93 ? -4.935 7.948 21.324 1.00 98.25 93 THR A N 1
ATOM 738 C CA . THR A 1 93 ? -4.566 9.226 21.936 1.00 98.25 93 THR A CA 1
ATOM 739 C C . THR A 1 93 ? -3.828 10.140 20.952 1.00 98.25 93 THR A C 1
ATOM 741 O O . THR A 1 93 ? -3.286 9.693 19.943 1.00 98.25 93 THR A O 1
ATOM 744 N N . GLU A 1 94 ? -3.770 11.437 21.267 1.00 97.50 94 GLU A N 1
ATOM 745 C CA . GLU A 1 94 ? -3.003 12.416 20.479 1.00 97.50 94 GLU A CA 1
ATOM 746 C C . GLU A 1 94 ? -1.504 12.063 20.427 1.00 97.50 94 GLU A C 1
ATOM 748 O O . GLU A 1 94 ? -0.837 12.293 19.420 1.00 97.50 94 GLU A O 1
ATOM 753 N N . GLU A 1 95 ? -0.966 11.490 21.508 1.00 97.81 95 GLU A N 1
ATOM 754 C CA . GLU A 1 95 ? 0.439 11.080 21.567 1.00 97.81 95 GLU A CA 1
ATOM 755 C C . GLU A 1 95 ? 0.709 9.883 20.649 1.00 97.81 95 GLU A C 1
ATOM 757 O O . GLU A 1 95 ? 1.649 9.917 19.859 1.00 97.81 95 GLU A O 1
ATOM 762 N N . GLU A 1 96 ? -0.151 8.860 20.680 1.00 97.94 96 GLU A N 1
ATOM 763 C CA . GLU A 1 96 ? -0.057 7.708 19.772 1.00 97.94 96 GLU A CA 1
ATOM 764 C C . GLU A 1 96 ? -0.172 8.131 18.302 1.00 97.94 96 GLU A C 1
ATOM 766 O O . GLU A 1 96 ? 0.580 7.632 17.466 1.00 97.94 96 GLU A O 1
ATOM 771 N N . GLU A 1 97 ? -1.060 9.083 17.982 1.00 98.25 97 GLU A N 1
ATOM 772 C CA . GLU A 1 97 ? -1.153 9.653 16.634 1.00 98.25 97 GLU A CA 1
ATOM 773 C C . GLU A 1 97 ? 0.182 10.278 16.209 1.00 98.25 97 GLU A C 1
ATOM 775 O O . GLU A 1 97 ? 0.695 9.960 15.135 1.00 98.25 97 GLU A O 1
ATOM 780 N N . LYS A 1 98 ? 0.757 11.156 17.039 1.00 97.56 98 LYS A N 1
ATOM 781 C CA . LYS A 1 98 ? 2.009 11.859 16.718 1.00 97.56 98 LYS A CA 1
ATOM 782 C C . LYS A 1 98 ? 3.180 10.900 16.555 1.00 97.56 98 LYS A C 1
ATOM 784 O O . LYS A 1 98 ? 3.942 11.048 15.598 1.00 97.56 98 LYS A O 1
ATOM 789 N N . VAL A 1 99 ? 3.308 9.924 17.455 1.00 97.81 99 VAL A N 1
ATOM 790 C CA . VAL A 1 99 ? 4.354 8.896 17.389 1.00 97.81 99 VAL A CA 1
ATOM 791 C C . VAL A 1 99 ? 4.219 8.101 16.089 1.00 97.81 99 VAL A C 1
ATOM 793 O O . VAL A 1 99 ? 5.156 8.093 15.293 1.00 97.81 99 VAL A O 1
ATOM 796 N N . ALA A 1 100 ? 3.034 7.559 15.796 1.00 97.06 100 ALA A N 1
ATOM 797 C CA . ALA A 1 100 ? 2.804 6.760 14.591 1.00 97.06 100 ALA A CA 1
ATOM 798 C C . ALA A 1 100 ? 2.944 7.568 13.284 1.00 97.06 100 ALA A C 1
ATOM 800 O O . ALA A 1 100 ? 3.361 7.046 12.248 1.00 97.06 100 ALA A O 1
ATOM 801 N N . GLN A 1 101 ? 2.617 8.865 13.290 1.00 97.00 101 GLN A N 1
ATOM 802 C CA . GLN A 1 101 ? 2.824 9.737 12.127 1.00 97.00 101 GLN A CA 1
ATOM 803 C C . GLN A 1 101 ? 4.305 10.043 11.869 1.00 97.00 101 GLN A C 1
ATOM 805 O O . GLN A 1 101 ? 4.682 10.253 10.707 1.00 97.00 101 GLN A O 1
ATOM 810 N N . ALA A 1 102 ? 5.122 10.085 12.925 1.00 96.25 102 ALA A N 1
ATOM 811 C CA . ALA A 1 102 ? 6.559 10.314 12.840 1.00 96.25 102 ALA A CA 1
ATOM 812 C C . ALA A 1 102 ? 7.323 9.083 12.331 1.00 96.25 102 ALA A C 1
ATOM 814 O O . ALA A 1 102 ? 8.392 9.246 11.741 1.00 96.25 102 ALA A O 1
ATOM 815 N N . GLU A 1 103 ? 6.765 7.880 12.491 1.00 95.06 103 GLU A N 1
ATOM 816 C CA . GLU A 1 103 ? 7.353 6.648 11.970 1.00 95.06 103 GLU A CA 1
ATOM 817 C C . GLU A 1 103 ? 7.558 6.708 10.449 1.00 95.06 103 GLU A C 1
ATOM 819 O O . GLU A 1 103 ? 6.724 7.209 9.672 1.00 95.06 103 GLU A O 1
ATOM 824 N N . GLU A 1 104 ? 8.704 6.194 10.007 1.00 92.19 104 GLU A N 1
ATOM 825 C CA . GLU A 1 104 ? 9.045 6.110 8.594 1.00 92.19 104 GLU A CA 1
ATOM 826 C C . GLU A 1 104 ? 8.127 5.112 7.881 1.00 92.19 104 GLU A C 1
ATOM 828 O O . GLU A 1 104 ? 7.730 4.088 8.431 1.00 92.19 104 GLU A O 1
ATOM 833 N N . LEU A 1 105 ? 7.747 5.423 6.642 1.00 90.69 105 LEU A N 1
ATOM 834 C CA . LEU A 1 105 ? 6.964 4.498 5.835 1.00 90.69 105 LEU A CA 1
ATOM 835 C C . LEU A 1 105 ? 7.917 3.479 5.201 1.00 90.69 105 LEU A C 1
ATOM 837 O O . LEU A 1 105 ? 8.530 3.770 4.177 1.00 90.69 105 LEU A O 1
ATOM 841 N N . SER A 1 106 ? 8.017 2.293 5.798 1.00 85.31 106 SER A N 1
ATOM 842 C CA . SER A 1 106 ? 8.801 1.184 5.252 1.00 85.31 106 SER A CA 1
ATOM 843 C C . SER A 1 106 ? 7.871 0.087 4.746 1.00 85.31 106 SER A C 1
ATOM 845 O O . SER A 1 106 ? 7.353 -0.706 5.525 1.00 85.31 106 SER A O 1
ATOM 847 N N . ILE A 1 107 ? 7.636 0.057 3.434 1.00 87.62 107 ILE A N 1
ATOM 848 C CA . ILE A 1 107 ? 6.925 -1.043 2.776 1.00 87.62 107 ILE A CA 1
ATOM 849 C C . ILE A 1 107 ? 7.879 -1.784 1.848 1.00 87.62 107 ILE A C 1
ATOM 851 O O . ILE A 1 107 ? 8.605 -1.177 1.060 1.00 87.62 107 ILE A O 1
ATOM 855 N N . LYS A 1 108 ? 7.868 -3.112 1.919 1.00 83.00 108 LYS A N 1
ATOM 856 C CA . LYS A 1 108 ? 8.601 -3.960 0.982 1.00 83.00 108 LYS A CA 1
ATOM 857 C C . LYS A 1 108 ? 7.708 -4.258 -0.208 1.00 83.00 108 LYS A C 1
ATOM 859 O O . LYS A 1 108 ? 6.706 -4.951 -0.077 1.00 83.00 108 LYS A O 1
ATOM 864 N N . GLN A 1 109 ? 8.072 -3.763 -1.384 1.00 71.56 109 GLN A N 1
ATOM 865 C CA . GLN A 1 109 ? 7.441 -4.207 -2.623 1.00 71.56 109 GLN A CA 1
ATOM 866 C C . GLN A 1 109 ? 8.310 -5.299 -3.236 1.00 71.56 109 GLN A C 1
ATOM 868 O O . GLN A 1 109 ? 9.420 -5.045 -3.694 1.00 71.56 109 GLN A O 1
ATOM 873 N N . SER A 1 110 ? 7.820 -6.537 -3.194 1.00 65.12 110 SER A N 1
ATOM 874 C CA . SER A 1 110 ? 8.464 -7.659 -3.867 1.00 65.12 110 SER A CA 1
ATOM 875 C C . SER A 1 110 ? 7.778 -7.912 -5.204 1.00 65.12 110 SER A C 1
ATOM 877 O O . SER A 1 110 ? 6.570 -8.135 -5.263 1.00 65.12 110 SER A O 1
ATOM 879 N N . PHE A 1 111 ? 8.562 -7.898 -6.282 1.00 66.00 111 PHE A N 1
ATOM 880 C CA . PHE A 1 111 ? 8.093 -8.162 -7.644 1.00 66.00 111 PHE A CA 1
ATOM 881 C C . PHE A 1 111 ? 8.531 -9.542 -8.148 1.00 66.00 111 PHE A C 1
ATOM 883 O O . PHE A 1 111 ? 8.741 -9.723 -9.343 1.00 66.00 111 PHE A O 1
ATOM 890 N N . ASN A 1 112 ? 8.670 -10.526 -7.251 1.00 57.97 112 ASN A N 1
ATOM 891 C CA . ASN A 1 112 ? 9.333 -11.810 -7.536 1.00 57.97 112 ASN A CA 1
ATOM 892 C C . ASN A 1 112 ? 8.712 -12.639 -8.680 1.00 57.97 112 ASN A C 1
ATOM 894 O O . ASN A 1 112 ? 9.341 -13.585 -9.138 1.00 57.97 112 ASN A O 1
ATOM 898 N N . ASN A 1 113 ? 7.515 -12.285 -9.156 1.00 65.94 113 ASN A N 1
ATOM 899 C CA . ASN A 1 113 ? 6.812 -12.979 -10.238 1.00 65.94 113 ASN A CA 1
ATOM 900 C C . ASN A 1 113 ? 6.502 -12.093 -11.460 1.00 65.94 113 ASN A C 1
ATOM 902 O O . ASN A 1 113 ? 5.698 -12.493 -12.303 1.00 65.94 113 ASN A O 1
ATOM 906 N N . ILE A 1 114 ? 7.073 -10.887 -11.556 1.00 76.38 114 ILE A N 1
ATOM 907 C CA . ILE A 1 114 ? 6.765 -9.949 -12.644 1.00 76.38 114 ILE A CA 1
ATOM 908 C C . ILE A 1 114 ? 8.032 -9.617 -13.427 1.00 76.38 114 ILE A C 1
ATOM 910 O O . ILE A 1 114 ? 8.951 -8.984 -12.916 1.00 76.38 114 ILE A O 1
ATOM 914 N N . GLU A 1 115 ? 8.028 -9.989 -14.704 1.00 84.38 115 GLU A N 1
ATOM 915 C CA . GLU A 1 115 ? 9.030 -9.544 -15.670 1.00 84.38 115 GLU A CA 1
ATOM 916 C C . GLU A 1 115 ? 8.812 -8.058 -15.999 1.00 84.38 115 GLU A C 1
ATOM 918 O O . GLU A 1 115 ? 7.682 -7.630 -16.240 1.00 84.38 115 GLU A O 1
ATOM 923 N N . ALA A 1 116 ? 9.890 -7.267 -16.025 1.00 87.06 116 ALA A N 1
ATOM 924 C CA . ALA A 1 116 ? 9.851 -5.814 -16.257 1.00 87.06 116 ALA A CA 1
ATOM 925 C C . ALA A 1 116 ? 8.891 -5.045 -15.311 1.00 87.06 116 ALA A C 1
ATOM 927 O O . ALA A 1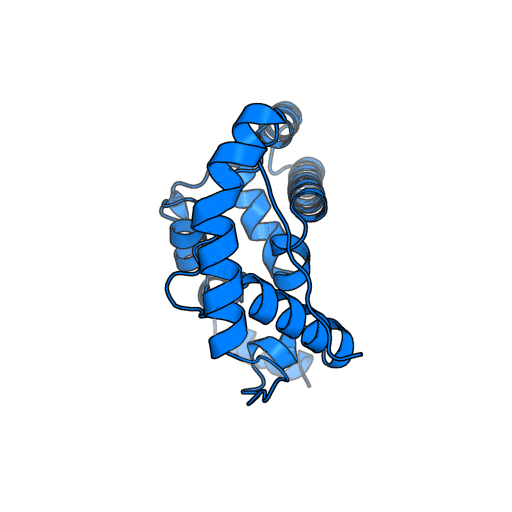 116 ? 7.976 -4.359 -15.785 1.00 87.06 116 ALA A O 1
ATOM 928 N N . PRO A 1 117 ? 9.090 -5.100 -13.978 1.00 85.19 117 PRO A N 1
ATOM 929 C CA . PRO A 1 117 ? 8.120 -4.600 -13.000 1.00 85.19 117 PRO A CA 1
ATOM 930 C C . PRO A 1 117 ? 7.743 -3.129 -13.208 1.00 85.19 117 PRO A C 1
ATOM 932 O O . PRO A 1 117 ? 6.561 -2.799 -13.193 1.00 85.19 117 PRO A O 1
ATOM 935 N N . HIS A 1 118 ? 8.709 -2.253 -13.504 1.00 85.25 118 HIS A N 1
ATOM 936 C CA . HIS A 1 118 ? 8.434 -0.832 -13.749 1.00 85.25 118 HIS A CA 1
ATOM 937 C C . HIS A 1 118 ? 7.508 -0.598 -14.951 1.00 85.25 118 HIS A C 1
ATOM 939 O O . HIS A 1 118 ? 6.582 0.207 -14.871 1.00 85.25 118 HIS A O 1
ATOM 945 N N . PHE A 1 119 ? 7.713 -1.327 -16.052 1.00 89.50 119 PHE A N 1
ATOM 946 C CA . PHE A 1 119 ? 6.854 -1.214 -17.230 1.00 89.50 119 PHE A CA 1
ATOM 947 C C . PHE A 1 119 ? 5.453 -1.769 -16.948 1.00 89.50 119 PHE A C 1
ATOM 949 O O . PHE A 1 119 ? 4.452 -1.163 -17.325 1.00 89.50 119 PHE A O 1
ATOM 956 N N . VAL A 1 120 ? 5.368 -2.908 -16.255 1.00 88.44 120 VAL A N 1
ATOM 957 C CA . VAL A 1 120 ? 4.084 -3.522 -15.892 1.00 88.44 120 VAL A CA 1
ATOM 958 C C . VAL A 1 120 ? 3.272 -2.607 -14.977 1.00 88.44 120 VAL A C 1
ATOM 960 O O . VAL A 1 120 ? 2.079 -2.422 -15.217 1.00 88.44 120 VAL A O 1
ATOM 963 N N . LEU A 1 121 ? 3.903 -1.991 -13.974 1.00 86.31 121 LEU A N 1
ATOM 964 C CA . LEU A 1 121 ? 3.249 -1.027 -13.087 1.00 86.31 121 LEU A CA 1
ATOM 965 C C . LEU A 1 121 ? 2.780 0.219 -13.841 1.00 86.31 121 LEU A C 1
ATOM 967 O O . LEU A 1 121 ? 1.646 0.652 -13.636 1.00 86.31 121 LEU A O 1
ATOM 971 N N . TYR A 1 122 ? 3.597 0.739 -14.761 1.00 88.50 122 TYR A N 1
ATOM 972 C CA . TYR A 1 122 ? 3.215 1.855 -15.627 1.00 88.50 122 TYR A CA 1
ATOM 973 C C . TYR A 1 122 ? 1.965 1.530 -16.456 1.00 88.50 122 TYR A C 1
ATOM 975 O O . TYR A 1 122 ? 0.987 2.279 -16.438 1.00 88.50 122 TYR A O 1
ATOM 983 N N . VAL A 1 123 ? 1.945 0.373 -17.125 1.00 91.31 123 VAL A N 1
ATOM 984 C CA . VAL A 1 123 ? 0.772 -0.070 -17.891 1.00 91.31 123 VAL A CA 1
ATOM 985 C C . VAL A 1 123 ? -0.433 -0.278 -16.974 1.00 91.31 123 VAL A C 1
ATOM 987 O O . VAL A 1 123 ? -1.540 0.126 -17.327 1.00 91.31 123 VAL A O 1
ATOM 990 N N . LYS A 1 124 ? -0.245 -0.866 -15.783 1.00 88.62 124 LYS A N 1
ATOM 991 C CA . LYS A 1 124 ? -1.329 -1.043 -14.808 1.00 88.62 124 LYS A CA 1
ATOM 992 C C . LYS A 1 124 ? -1.939 0.305 -14.427 1.00 88.62 124 LYS A C 1
ATOM 994 O O . LYS A 1 124 ? -3.160 0.433 -14.460 1.00 88.62 124 LYS A O 1
ATOM 999 N N . GLN A 1 125 ? -1.119 1.316 -14.145 1.00 88.75 125 GLN A N 1
ATOM 1000 C CA . GLN A 1 125 ? -1.596 2.661 -13.830 1.00 88.75 125 GLN A CA 1
ATOM 1001 C C . GLN A 1 125 ? -2.426 3.257 -14.977 1.00 88.75 125 GLN A C 1
ATOM 1003 O O . GLN A 1 125 ? -3.536 3.730 -14.739 1.00 88.75 125 GLN A O 1
ATOM 1008 N N . GLN A 1 126 ? -1.962 3.153 -16.226 1.00 92.19 126 GLN A N 1
ATOM 1009 C CA . GLN A 1 126 ? -2.731 3.622 -17.387 1.00 92.19 126 GLN A CA 1
ATOM 1010 C C . GLN A 1 126 ? -4.082 2.905 -17.531 1.00 92.19 126 GLN A C 1
ATOM 1012 O O . GLN A 1 126 ? -5.092 3.513 -17.897 1.00 92.19 126 GLN A O 1
ATOM 1017 N N . LEU A 1 127 ? -4.124 1.601 -17.249 1.00 92.81 127 LEU A N 1
ATOM 1018 C CA . LEU A 1 127 ? -5.368 0.834 -17.268 1.00 92.81 127 LEU A CA 1
ATOM 1019 C C . LEU A 1 127 ? -6.314 1.263 -16.145 1.00 92.81 127 LEU A C 1
ATOM 1021 O O . LEU A 1 127 ? -7.517 1.341 -16.383 1.00 92.81 127 LEU A O 1
ATOM 1025 N N . VAL A 1 128 ? -5.791 1.571 -14.956 1.00 90.88 128 VAL A N 1
ATOM 1026 C CA . VAL A 1 128 ? -6.583 2.076 -13.826 1.00 90.88 128 VAL A CA 1
ATOM 1027 C C . VAL A 1 128 ? -7.178 3.441 -14.160 1.00 90.88 128 VAL A C 1
ATOM 1029 O O . VAL A 1 128 ? -8.366 3.652 -13.938 1.00 90.88 128 VAL A O 1
ATOM 1032 N N . GLU A 1 129 ? -6.404 4.338 -14.770 1.00 91.25 129 GLU A N 1
ATOM 1033 C CA . GLU A 1 129 ? -6.897 5.645 -15.220 1.00 91.25 129 GLU A CA 1
ATOM 1034 C C . GLU A 1 129 ? -8.013 5.514 -16.268 1.00 91.25 129 GLU A C 1
ATOM 1036 O O . GLU A 1 129 ? -8.967 6.292 -16.271 1.00 91.25 129 GLU A O 1
ATOM 1041 N N . LYS A 1 130 ? -7.929 4.504 -17.141 1.00 93.56 130 LYS A N 1
ATOM 1042 C CA . LYS A 1 130 ? -8.889 4.301 -18.233 1.00 93.56 130 LYS A CA 1
ATOM 1043 C C . LYS A 1 130 ? -10.139 3.509 -17.837 1.00 93.56 130 LYS A C 1
ATOM 1045 O O . LYS A 1 130 ? -11.220 3.791 -18.352 1.00 93.56 130 LYS A O 1
ATOM 1050 N N . TYR A 1 131 ? -9.997 2.493 -16.988 1.00 92.44 131 TYR A N 1
ATOM 1051 C CA . TYR A 1 131 ? -11.044 1.503 -16.699 1.00 92.44 131 TYR A CA 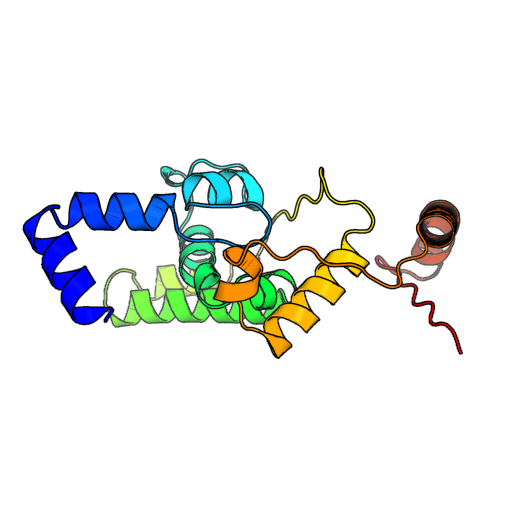1
ATOM 1052 C C . TYR A 1 131 ? -11.427 1.415 -15.213 1.00 92.44 131 TYR A C 1
ATOM 1054 O O . TYR A 1 131 ? -12.433 0.785 -14.888 1.00 92.44 131 TYR A O 1
ATOM 1062 N N . GLY A 1 132 ? -10.669 2.059 -14.322 1.00 89.25 132 GLY A N 1
ATOM 1063 C CA . GLY A 1 132 ? -10.851 2.017 -12.870 1.00 89.25 132 GLY A CA 1
ATOM 1064 C C . GLY A 1 132 ? -10.217 0.791 -12.199 1.00 89.25 132 GLY A C 1
ATOM 1065 O O . GLY A 1 132 ? -10.092 -0.271 -12.810 1.00 89.25 132 GLY A O 1
ATOM 1066 N N . GLU A 1 133 ? -9.864 0.925 -10.912 1.00 86.56 133 GLU A N 1
ATOM 1067 C CA . GLU A 1 133 ? -9.204 -0.126 -10.104 1.00 86.56 133 GLU A CA 1
ATOM 1068 C C . GLU A 1 133 ? -9.969 -1.457 -10.146 1.00 86.56 133 GLU A C 1
ATOM 1070 O O . GLU A 1 133 ? -9.404 -2.492 -10.483 1.00 86.56 133 GLU A O 1
ATOM 1075 N N . THR A 1 134 ? -11.286 -1.439 -9.898 1.00 84.44 134 THR A N 1
ATOM 1076 C CA . THR A 1 134 ? -12.094 -2.668 -9.826 1.00 84.44 134 THR A CA 1
ATOM 1077 C C . THR A 1 134 ? -12.015 -3.499 -11.107 1.00 84.44 134 THR A C 1
ATOM 1079 O O . THR A 1 134 ? -11.909 -4.724 -11.038 1.00 84.44 134 THR A O 1
ATOM 1082 N N . MET A 1 135 ? -12.058 -2.853 -12.278 1.00 87.69 135 MET A N 1
ATOM 1083 C CA . MET A 1 135 ? -11.998 -3.557 -13.561 1.00 87.69 135 MET A CA 1
ATOM 1084 C C . MET A 1 135 ? -10.603 -4.130 -13.819 1.00 87.69 135 MET A C 1
ATOM 1086 O O . MET A 1 135 ? -10.484 -5.227 -14.360 1.00 87.69 135 MET A O 1
ATOM 1090 N N . VAL A 1 136 ? -9.555 -3.405 -13.429 1.00 87.00 136 VAL A N 1
ATOM 1091 C CA . VAL A 1 136 ? -8.172 -3.859 -13.597 1.00 87.00 136 VAL A CA 1
ATOM 1092 C C . VAL A 1 136 ? -7.861 -5.042 -12.684 1.00 87.00 136 VAL A C 1
ATOM 1094 O O . VAL A 1 136 ? -7.261 -6.008 -13.149 1.00 87.00 136 VAL A O 1
ATOM 1097 N N . ASP A 1 137 ? -8.315 -5.008 -11.432 1.00 81.00 137 ASP A N 1
ATOM 1098 C CA . ASP A 1 137 ? -8.006 -6.056 -10.455 1.00 81.00 137 ASP A CA 1
ATOM 1099 C C . ASP A 1 137 ? -8.882 -7.309 -10.626 1.00 81.00 137 ASP A C 1
ATOM 1101 O O . ASP A 1 137 ? -8.385 -8.429 -10.525 1.00 81.00 137 ASP A O 1
ATOM 1105 N N . THR A 1 138 ? -10.177 -7.154 -10.930 1.00 80.12 138 THR A N 1
ATOM 1106 C CA . THR A 1 138 ? -11.140 -8.281 -10.921 1.00 80.12 138 THR A CA 1
ATOM 1107 C C . THR A 1 138 ? -11.739 -8.622 -12.284 1.00 80.12 138 THR A C 1
ATOM 1109 O O . THR A 1 138 ? -12.433 -9.628 -12.431 1.00 80.12 138 THR A O 1
ATOM 1112 N N . GLY A 1 139 ? -11.475 -7.812 -13.310 1.00 83.19 139 GLY A N 1
ATOM 1113 C CA . GLY A 1 139 ? -12.120 -7.934 -14.618 1.00 83.19 139 GLY A CA 1
ATOM 1114 C C . GLY A 1 139 ? -11.542 -9.010 -15.541 1.00 83.19 139 GLY A C 1
ATOM 1115 O O . GLY A 1 139 ? -12.065 -9.196 -16.639 1.00 83.19 139 GLY A O 1
ATOM 1116 N N . GLY A 1 140 ? -10.474 -9.706 -15.132 1.00 85.44 140 GLY A N 1
ATOM 1117 C CA . GLY A 1 140 ? -9.873 -10.800 -15.909 1.00 85.44 140 GLY A CA 1
ATOM 1118 C C . GLY A 1 140 ? -9.271 -10.354 -17.246 1.00 85.44 140 GLY A C 1
ATOM 1119 O O . GLY A 1 140 ? -9.344 -11.081 -18.238 1.00 85.44 140 GLY A O 1
ATOM 1120 N N . LEU A 1 141 ? -8.720 -9.138 -17.300 1.00 88.44 141 LEU A N 1
ATOM 1121 C CA . LEU A 1 141 ? -8.191 -8.547 -18.526 1.00 88.44 141 LEU A CA 1
ATOM 1122 C C . LEU A 1 141 ? -6.982 -9.327 -19.060 1.00 88.44 141 LEU A C 1
ATOM 1124 O O . LEU A 1 141 ? -6.039 -9.623 -18.329 1.00 88.44 141 LEU A O 1
ATOM 1128 N N . LYS A 1 142 ? -6.966 -9.576 -20.374 1.00 91.44 142 LYS A N 1
ATOM 1129 C CA . LYS A 1 142 ? -5.756 -9.975 -21.100 1.00 91.44 142 LYS A CA 1
ATOM 1130 C C . LYS A 1 142 ? -5.176 -8.751 -21.798 1.00 91.44 142 LYS A C 1
ATOM 1132 O O . LYS A 1 142 ? -5.802 -8.203 -22.704 1.00 91.44 142 LYS A O 1
ATOM 1137 N N . VAL A 1 143 ? -3.989 -8.333 -21.374 1.00 91.69 143 VAL A N 1
ATOM 1138 C CA . VAL A 1 143 ? -3.335 -7.108 -21.848 1.00 91.69 143 VAL A CA 1
ATOM 1139 C C . VAL A 1 143 ? -2.198 -7.475 -22.799 1.00 91.69 143 VAL A C 1
ATOM 1141 O O . VAL A 1 143 ? -1.360 -8.311 -22.473 1.00 91.69 143 VAL A O 1
ATOM 1144 N N . ILE A 1 144 ? -2.184 -6.861 -23.981 1.00 93.75 144 ILE A N 1
ATOM 1145 C CA . ILE A 1 144 ? -1.086 -6.947 -24.952 1.00 93.75 144 ILE A CA 1
ATOM 1146 C C . ILE A 1 144 ? -0.460 -5.556 -25.023 1.00 93.75 144 ILE A C 1
ATOM 1148 O O . ILE A 1 144 ? -1.184 -4.572 -25.182 1.00 93.75 144 ILE A O 1
ATOM 1152 N N . THR A 1 145 ? 0.858 -5.472 -24.861 1.00 94.06 145 THR A N 1
ATOM 1153 C CA . THR A 1 145 ? 1.596 -4.206 -24.743 1.00 94.06 145 THR A CA 1
ATOM 1154 C C . THR A 1 145 ? 2.645 -4.072 -25.842 1.00 94.06 145 THR A C 1
ATOM 1156 O O . THR A 1 145 ? 2.868 -4.989 -26.630 1.00 94.06 145 THR A O 1
ATOM 1159 N N . THR A 1 146 ? 3.292 -2.910 -25.889 1.00 93.62 146 THR A N 1
ATOM 1160 C CA . THR A 1 146 ? 4.406 -2.602 -26.794 1.00 93.62 146 THR A CA 1
ATOM 1161 C C . THR A 1 146 ? 5.770 -3.028 -26.246 1.00 93.62 146 THR A C 1
ATOM 1163 O O . THR A 1 146 ? 6.788 -2.682 -26.838 1.00 93.62 146 THR A O 1
ATOM 1166 N N . LEU A 1 147 ? 5.818 -3.744 -25.115 1.00 92.94 147 LEU A N 1
ATOM 1167 C CA . LEU A 1 147 ? 7.078 -4.136 -24.489 1.00 92.94 147 LEU A CA 1
ATOM 1168 C C . LEU A 1 147 ? 7.882 -5.051 -25.417 1.00 92.94 147 LEU A C 1
ATOM 1170 O O . LEU A 1 147 ? 7.465 -6.166 -25.729 1.00 92.94 147 LEU A O 1
ATOM 1174 N N . ASP A 1 148 ? 9.072 -4.594 -25.789 1.00 93.44 148 ASP A N 1
ATOM 1175 C CA . ASP A 1 148 ? 10.088 -5.420 -26.427 1.00 93.44 148 ASP A CA 1
ATOM 1176 C C . ASP A 1 148 ? 10.960 -6.050 -25.334 1.00 93.44 148 ASP A C 1
ATOM 1178 O O . ASP A 1 148 ? 11.789 -5.389 -24.701 1.00 93.44 148 ASP A O 1
ATOM 1182 N N . TRP A 1 149 ? 10.722 -7.336 -25.069 1.00 91.06 149 TRP A N 1
ATOM 1183 C CA . TRP A 1 149 ? 11.358 -8.042 -23.958 1.00 91.06 149 TRP A CA 1
ATOM 1184 C C . TRP A 1 149 ? 12.877 -8.160 -24.110 1.00 91.06 149 TRP A C 1
ATOM 1186 O O . TRP A 1 149 ? 13.615 -8.073 -23.126 1.00 91.06 149 TRP A O 1
ATOM 1196 N N . ASP A 1 150 ? 13.368 -8.333 -25.335 1.00 92.94 150 ASP A N 1
ATOM 1197 C CA . ASP A 1 150 ? 14.801 -8.467 -25.568 1.00 92.94 150 ASP A CA 1
ATOM 1198 C C . ASP A 1 150 ? 15.519 -7.137 -25.336 1.00 92.94 150 ASP A C 1
ATOM 1200 O O . ASP A 1 150 ? 16.561 -7.113 -24.675 1.00 92.94 150 ASP A O 1
ATOM 1204 N N . LYS A 1 151 ? 14.922 -6.020 -25.768 1.00 91.88 151 LYS A N 1
ATOM 1205 C CA . LYS A 1 151 ? 15.450 -4.681 -25.465 1.00 91.88 151 LYS A CA 1
ATOM 1206 C C . LYS A 1 151 ? 15.414 -4.363 -23.973 1.00 91.88 151 LYS A C 1
ATOM 1208 O O . LYS A 1 151 ? 16.390 -3.817 -23.463 1.00 91.88 151 LYS A O 1
ATOM 1213 N N . GLN A 1 152 ? 14.344 -4.732 -23.265 1.00 91.50 152 GLN A N 1
ATOM 1214 C CA . GLN A 1 152 ? 14.237 -4.509 -21.819 1.00 91.50 152 GLN A CA 1
ATOM 1215 C C . GLN A 1 152 ? 15.361 -5.216 -21.048 1.00 91.50 152 GLN A C 1
ATOM 1217 O O . GLN A 1 152 ? 15.993 -4.593 -20.198 1.00 91.50 152 GLN A O 1
ATOM 1222 N N . LYS A 1 153 ? 15.663 -6.481 -21.375 1.00 91.19 153 LYS A N 1
ATOM 1223 C CA . LYS A 1 153 ? 16.773 -7.222 -20.748 1.00 91.19 153 LYS A CA 1
ATOM 1224 C C . LYS A 1 153 ? 18.127 -6.564 -20.999 1.00 91.19 153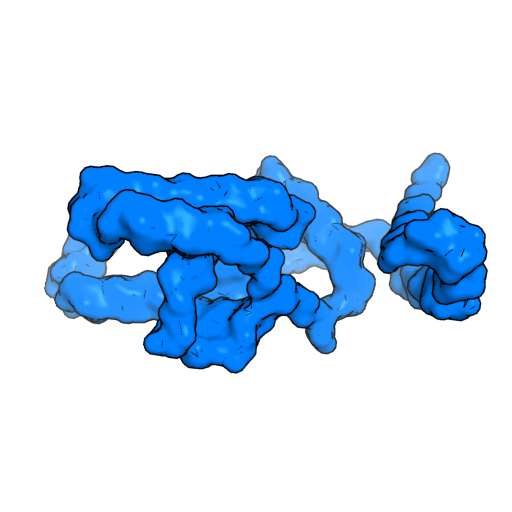 LYS A C 1
ATOM 1226 O O . LYS A 1 153 ? 18.952 -6.500 -20.093 1.00 91.19 153 LYS A O 1
ATOM 1231 N N . ILE A 1 154 ? 18.367 -6.086 -22.223 1.00 90.69 154 ILE A N 1
ATOM 1232 C CA . ILE A 1 154 ? 19.613 -5.387 -22.568 1.00 90.69 154 ILE A CA 1
ATOM 1233 C C . ILE A 1 154 ? 19.736 -4.103 -21.745 1.00 90.69 154 ILE A C 1
ATOM 1235 O O . ILE A 1 154 ? 20.777 -3.865 -21.143 1.00 90.69 154 ILE A O 1
ATOM 1239 N N . ALA A 1 155 ? 18.666 -3.309 -21.682 1.00 88.81 155 ALA A N 1
ATOM 1240 C CA . ALA A 1 155 ? 18.621 -2.082 -20.898 1.00 88.81 155 ALA A CA 1
ATOM 1241 C C . ALA A 1 155 ? 18.871 -2.325 -19.403 1.00 88.81 155 ALA A C 1
ATOM 1243 O O . ALA A 1 155 ? 19.678 -1.620 -18.805 1.00 88.81 155 ALA A O 1
ATOM 1244 N N . GLN A 1 156 ? 18.211 -3.328 -18.813 1.00 87.00 156 GLN A N 1
ATOM 1245 C CA . GLN A 1 156 ? 18.403 -3.698 -17.407 1.00 87.00 156 GLN A CA 1
ATOM 1246 C C . GLN A 1 156 ? 19.838 -4.126 -17.137 1.00 87.00 156 GLN A C 1
ATOM 1248 O O . GLN A 1 156 ? 20.456 -3.599 -16.226 1.00 87.00 156 GLN A O 1
ATOM 1253 N N . LYS A 1 157 ? 20.401 -4.989 -17.989 1.00 88.44 157 LYS A N 1
ATOM 1254 C CA . LYS A 1 157 ? 21.789 -5.419 -17.847 1.00 88.44 157 LYS A CA 1
ATOM 1255 C C . LYS A 1 157 ? 22.770 -4.244 -17.890 1.00 88.44 157 LYS A C 1
ATOM 1257 O O . LYS A 1 157 ? 23.671 -4.185 -17.070 1.00 88.44 157 LYS A O 1
ATOM 1262 N N . ILE A 1 158 ? 22.602 -3.321 -18.839 1.00 86.25 158 ILE A N 1
ATOM 1263 C CA . ILE A 1 158 ? 23.465 -2.133 -18.935 1.00 86.25 158 ILE A CA 1
ATOM 1264 C C . ILE A 1 158 ? 23.334 -1.278 -17.672 1.00 86.25 158 ILE A C 1
ATOM 1266 O O . ILE A 1 158 ? 24.338 -0.800 -17.157 1.00 86.25 158 ILE A O 1
ATOM 1270 N N . MET A 1 159 ? 22.113 -1.108 -17.160 1.00 84.62 159 MET A N 1
ATOM 1271 C CA . MET A 1 159 ? 21.899 -0.383 -15.913 1.00 84.62 159 MET A CA 1
ATOM 1272 C C . MET A 1 159 ? 22.560 -1.082 -14.726 1.00 84.62 159 MET A C 1
ATOM 1274 O O . MET A 1 159 ? 23.258 -0.416 -13.978 1.00 84.62 159 MET A O 1
ATOM 1278 N N . ASP A 1 160 ? 22.426 -2.397 -14.582 1.00 82.75 160 ASP A N 1
ATOM 1279 C CA . ASP A 1 160 ? 23.062 -3.139 -13.490 1.00 82.75 160 ASP A CA 1
ATOM 1280 C C . ASP A 1 160 ? 24.602 -3.095 -13.587 1.00 82.75 160 ASP A C 1
ATOM 1282 O O . ASP A 1 160 ? 25.285 -2.938 -12.578 1.00 82.75 160 ASP A O 1
ATOM 1286 N N . ASP A 1 161 ? 25.157 -3.186 -14.802 1.00 82.75 161 ASP A N 1
ATOM 1287 C CA . ASP A 1 161 ? 26.606 -3.214 -15.038 1.00 82.75 161 ASP A CA 1
ATOM 1288 C C . ASP A 1 161 ? 27.263 -1.820 -14.889 1.00 82.75 161 ASP A C 1
ATOM 1290 O O . ASP A 1 161 ? 28.389 -1.711 -14.396 1.00 82.75 161 ASP A O 1
ATOM 1294 N N . GLU A 1 162 ? 26.601 -0.743 -15.335 1.00 74.88 162 GLU A N 1
ATOM 1295 C CA . GLU A 1 162 ? 27.194 0.605 -15.399 1.00 74.88 162 GLU A CA 1
ATOM 1296 C C . GLU A 1 162 ? 26.718 1.555 -14.295 1.00 74.88 162 GLU A C 1
ATOM 1298 O O . GLU A 1 162 ? 27.450 2.487 -13.937 1.00 74.88 162 GLU A O 1
ATOM 1303 N N . ALA A 1 163 ? 25.519 1.353 -13.736 1.00 71.38 163 ALA A N 1
ATOM 1304 C CA . ALA A 1 163 ? 24.959 2.306 -12.785 1.00 71.38 163 ALA A CA 1
ATOM 1305 C C . ALA A 1 163 ? 25.783 2.368 -11.501 1.00 71.38 163 ALA A C 1
ATOM 1307 O O . ALA A 1 163 ? 26.067 3.470 -11.054 1.00 71.38 163 ALA A O 1
ATOM 1308 N N . ASP A 1 164 ? 26.260 1.251 -10.950 1.00 70.00 164 ASP A N 1
ATOM 1309 C CA . ASP A 1 164 ? 27.000 1.260 -9.679 1.00 70.00 164 ASP A CA 1
ATOM 1310 C C . ASP A 1 164 ? 28.263 2.135 -9.728 1.00 70.00 164 ASP A C 1
ATOM 1312 O O . ASP A 1 164 ? 28.555 2.884 -8.791 1.00 70.00 164 ASP A O 1
ATOM 1316 N N . ALA A 1 165 ? 29.017 2.096 -10.830 1.00 69.75 165 ALA A N 1
ATOM 1317 C CA . ALA A 1 165 ? 30.222 2.911 -10.984 1.00 69.75 165 ALA A CA 1
ATOM 1318 C C . ALA A 1 165 ? 29.890 4.409 -11.103 1.00 69.75 165 ALA A C 1
ATOM 1320 O O . ALA A 1 165 ? 30.568 5.256 -10.512 1.00 69.75 165 ALA A O 1
ATOM 1321 N N . ILE A 1 166 ? 28.828 4.737 -11.842 1.00 71.56 166 ILE A N 1
ATOM 1322 C CA . ILE A 1 166 ? 28.393 6.116 -12.083 1.00 71.56 166 ILE A CA 1
ATOM 1323 C C . ILE A 1 166 ? 27.738 6.703 -10.826 1.00 71.56 166 ILE A C 1
ATOM 1325 O O . ILE A 1 166 ? 28.113 7.798 -10.403 1.00 71.56 166 ILE A O 1
ATOM 1329 N N . LEU A 1 167 ? 26.832 5.961 -10.188 1.00 71.75 167 LEU A N 1
ATOM 1330 C CA . LEU A 1 167 ? 26.102 6.333 -8.975 1.00 71.75 167 LEU A CA 1
ATOM 1331 C C . LEU A 1 167 ? 27.057 6.665 -7.824 1.00 71.75 167 LEU A C 1
ATOM 1333 O O . LEU A 1 167 ? 26.972 7.752 -7.250 1.00 71.75 167 LEU A O 1
ATOM 1337 N N . ASN A 1 168 ? 28.045 5.799 -7.571 1.00 71.56 168 ASN A N 1
ATOM 1338 C CA . ASN A 1 168 ? 29.051 6.023 -6.531 1.00 71.56 168 ASN A CA 1
ATOM 1339 C C . ASN A 1 168 ? 29.903 7.275 -6.792 1.00 71.56 168 ASN A C 1
ATOM 1341 O O . ASN A 1 168 ? 30.230 8.008 -5.860 1.00 71.56 168 ASN A O 1
ATOM 1345 N N . SER A 1 169 ? 30.248 7.551 -8.055 1.00 78.94 169 SER A N 1
ATOM 1346 C CA . SER A 1 169 ? 31.018 8.751 -8.416 1.00 78.94 169 SER A CA 1
ATOM 1347 C C . SER A 1 169 ? 30.201 10.047 -8.329 1.00 78.94 169 SER A C 1
ATOM 1349 O O . SER A 1 169 ? 30.760 11.114 -8.078 1.00 78.94 169 SER A O 1
ATOM 1351 N N . ALA A 1 170 ? 28.881 9.950 -8.508 1.00 78.88 170 ALA A N 1
ATOM 1352 C CA . ALA A 1 170 ? 27.951 11.073 -8.505 1.00 78.88 170 ALA A CA 1
ATOM 1353 C C . ALA A 1 170 ? 27.290 11.325 -7.136 1.00 78.88 170 ALA A C 1
ATOM 1355 O O . ALA A 1 170 ? 26.582 12.320 -6.986 1.00 78.88 170 ALA A O 1
ATOM 1356 N N . GLY A 1 171 ? 27.502 10.448 -6.145 1.00 79.06 171 GLY A N 1
ATOM 1357 C CA . GLY A 1 171 ? 26.797 10.501 -4.860 1.00 79.06 171 GLY A CA 1
ATOM 1358 C C . GLY A 1 171 ? 25.289 10.258 -4.995 1.00 79.06 171 GLY A C 1
ATOM 1359 O O . GLY A 1 171 ? 24.513 10.805 -4.215 1.00 79.06 171 GLY A O 1
ATOM 1360 N N . ALA A 1 172 ? 24.881 9.494 -6.009 1.00 75.94 172 ALA A N 1
ATOM 1361 C CA . ALA A 1 172 ? 23.492 9.155 -6.289 1.00 75.94 172 ALA A CA 1
ATOM 1362 C C . ALA A 1 172 ? 23.199 7.711 -5.868 1.00 75.94 172 ALA A C 1
ATOM 1364 O O . ALA A 1 172 ? 24.095 6.873 -5.839 1.00 75.94 172 ALA A O 1
ATOM 1365 N N . ASP A 1 173 ? 21.938 7.422 -5.562 1.00 72.81 173 ASP A N 1
ATOM 1366 C CA . ASP A 1 173 ? 21.468 6.111 -5.104 1.00 72.81 173 ASP A CA 1
ATOM 1367 C C . ASP A 1 173 ? 20.466 5.454 -6.069 1.00 72.81 173 ASP A C 1
ATOM 1369 O O . ASP A 1 173 ? 20.086 4.306 -5.865 1.00 72.81 173 ASP A O 1
ATOM 1373 N N . ASN A 1 174 ? 20.051 6.160 -7.129 1.00 75.00 174 ASN A N 1
ATOM 1374 C CA . ASN A 1 174 ? 19.001 5.728 -8.050 1.00 75.00 174 ASN A CA 1
ATOM 1375 C C . ASN A 1 174 ? 19.304 6.097 -9.513 1.00 75.00 174 ASN A C 1
ATOM 1377 O O . ASN A 1 174 ? 19.862 7.156 -9.802 1.00 75.00 174 ASN A O 1
ATOM 1381 N N . THR A 1 175 ? 18.859 5.251 -10.448 1.00 79.31 175 THR A N 1
ATOM 1382 C CA . THR A 1 175 ? 18.985 5.437 -11.907 1.00 79.31 175 THR A CA 1
ATOM 1383 C C . THR A 1 175 ? 17.646 5.191 -12.616 1.00 79.31 175 THR A C 1
ATOM 1385 O O . THR A 1 175 ? 16.781 4.488 -12.098 1.00 79.31 175 THR A O 1
ATOM 1388 N N . SER A 1 176 ? 17.445 5.780 -13.800 1.00 83.19 176 SER A N 1
ATOM 1389 C CA . SER A 1 176 ? 16.238 5.565 -14.612 1.00 83.19 176 SER A CA 1
ATOM 1390 C C . SER A 1 176 ? 16.547 5.571 -16.113 1.00 83.19 176 SER A C 1
ATOM 1392 O O . SER A 1 176 ? 17.391 6.337 -16.576 1.00 83.19 176 SER A O 1
ATOM 1394 N N . LEU A 1 177 ? 15.851 4.722 -16.879 1.00 85.69 177 LEU A N 1
ATOM 1395 C CA . LEU A 1 177 ? 15.893 4.687 -18.345 1.00 85.69 177 LEU A CA 1
ATOM 1396 C C . LEU A 1 177 ? 14.476 4.690 -18.904 1.00 85.69 177 LEU A C 1
ATOM 1398 O O . LEU A 1 177 ? 13.627 3.929 -18.442 1.00 85.69 177 LEU A O 1
ATOM 1402 N N . VAL A 1 178 ? 14.249 5.468 -19.960 1.00 88.00 178 VAL A N 1
ATOM 1403 C CA . VAL A 1 178 ? 13.022 5.405 -20.758 1.00 88.00 178 VAL A CA 1
ATOM 1404 C C . VAL A 1 178 ? 13.404 5.300 -22.231 1.00 88.00 178 VAL A C 1
ATOM 1406 O O . VAL A 1 178 ? 14.224 6.074 -22.719 1.00 88.00 178 VAL A O 1
ATOM 1409 N N . SER A 1 179 ? 12.810 4.340 -22.939 1.00 87.31 179 SER A N 1
ATOM 1410 C CA . SER A 1 179 ? 12.971 4.160 -24.384 1.00 87.31 179 SER A CA 1
ATOM 1411 C C . SER A 1 179 ? 11.596 4.118 -25.040 1.00 87.31 179 SER A C 1
ATOM 1413 O O . SER A 1 179 ? 10.704 3.412 -24.571 1.00 87.31 179 SER A O 1
ATOM 1415 N N . ILE A 1 180 ? 11.418 4.912 -26.094 1.00 86.75 180 IL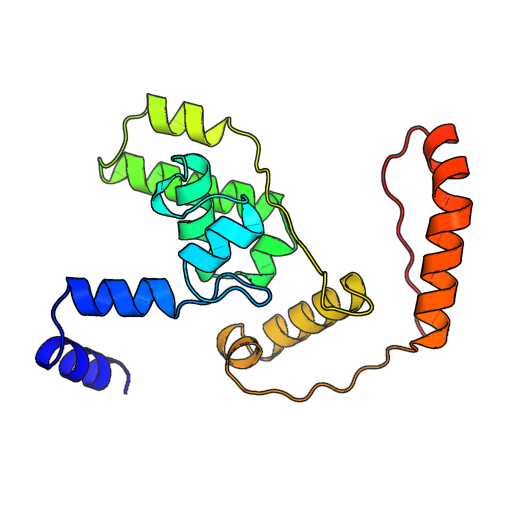E A N 1
ATOM 1416 C CA . ILE A 1 180 ? 10.158 5.067 -26.825 1.00 86.75 180 ILE A CA 1
ATOM 1417 C C . ILE A 1 180 ? 10.488 4.963 -28.316 1.00 86.75 180 ILE A C 1
ATOM 1419 O O . ILE A 1 180 ? 11.522 5.473 -28.750 1.00 86.75 180 ILE A O 1
ATOM 1423 N N . ASP A 1 181 ? 9.635 4.277 -29.076 1.00 81.00 181 ASP A N 1
ATOM 1424 C CA . ASP A 1 181 ? 9.722 4.248 -30.540 1.00 81.00 181 ASP A CA 1
ATOM 1425 C C . ASP A 1 181 ? 9.346 5.644 -31.092 1.00 81.00 181 ASP A C 1
ATOM 1427 O O . ASP A 1 181 ? 8.272 6.137 -30.727 1.00 81.00 181 ASP A O 1
ATOM 1431 N N . PRO A 1 182 ? 10.232 6.321 -31.851 1.00 71.56 182 PRO A N 1
ATOM 1432 C CA . PRO A 1 182 ? 10.030 7.700 -32.306 1.00 71.56 182 PRO A CA 1
ATOM 1433 C C . PRO A 1 182 ? 8.893 7.903 -33.319 1.00 71.56 182 PRO A C 1
ATOM 1435 O O . PRO A 1 182 ? 8.557 6.967 -34.079 1.00 71.56 182 PRO A O 1
#

Secondary structure (DSSP, 8-state):
-HHHHHHHHHHHS-HHHHHHHHHHHSB-STT-BSHHHHHHHHHSS-GGG--HHHHHHHHHGGGSHHHHHH-HHHHHHHHHHHHHHHHHTTSS-HHHHHHHHHS--------TT-SSHHHHHHHHHHHHHHH-HHHHHHS---------HHHHHHHHHHHHHHHHHHHHHHT-----------

Foldseek 3Di:
DVVVVVVVCVVPDPPVRVVVVCQQAQDLDDPQGGQQSQCCQWPVDGSVPDDLLRVLLSVQRSVPVLVCVVPVVVSLVSSLVSLVVCCVVPVDDPVSSVVSSPDDDRTDDDPPPDQPVVVVSVVLVVCCVVPNPCCSPPVPDDDDDPDDNVVSVVVVVCCVVPVVVVCVVVVHDDDDDDDDDD